Protein AF-A0A7J7PAQ8-F1 (afdb_monomer_lite)

Structure (mmCIF, N/CA/C/O backbone):
data_AF-A0A7J7PAQ8-F1
#
_entry.id   AF-A0A7J7PAQ8-F1
#
loop_
_atom_site.group_PDB
_atom_site.id
_atom_site.type_symbol
_atom_site.label_atom_id
_atom_site.label_alt_id
_atom_site.label_comp_id
_atom_site.label_asym_id
_atom_site.label_entity_id
_atom_site.label_seq_id
_atom_site.pdbx_PDB_ins_code
_atom_site.Cartn_x
_atom_site.Cartn_y
_atom_site.Cartn_z
_atom_site.occupancy
_atom_site.B_iso_or_equiv
_atom_site.auth_seq_id
_atom_site.auth_comp_id
_atom_site.auth_asym_id
_atom_site.auth_atom_id
_atom_site.pdbx_PDB_model_num
ATOM 1 N N . MET A 1 1 ? 8.375 5.918 -18.333 1.00 57.59 1 MET A N 1
ATOM 2 C CA . MET A 1 1 ? 9.743 5.580 -17.893 1.00 57.59 1 MET A CA 1
ATOM 3 C C . MET A 1 1 ? 9.857 4.271 -17.094 1.00 57.59 1 MET A C 1
ATOM 5 O O . MET A 1 1 ? 10.907 3.674 -17.212 1.00 57.59 1 MET A O 1
ATOM 9 N N . LEU A 1 2 ? 8.826 3.731 -16.410 1.00 53.22 2 LEU A N 1
ATOM 10 C CA . LEU A 1 2 ? 8.893 2.348 -15.859 1.00 53.22 2 LEU A CA 1
ATOM 11 C C . LEU A 1 2 ? 8.294 1.248 -16.753 1.00 53.22 2 LEU A C 1
ATOM 13 O O . LEU A 1 2 ? 8.806 0.138 -16.794 1.00 53.22 2 LEU A O 1
ATOM 17 N N . ARG A 1 3 ? 7.239 1.547 -17.518 1.00 46.56 3 ARG A N 1
ATOM 18 C CA . ARG A 1 3 ? 6.524 0.540 -18.331 1.00 46.56 3 ARG A CA 1
ATOM 19 C C . ARG A 1 3 ? 7.367 -0.085 -19.457 1.00 46.56 3 ARG A C 1
ATOM 21 O O . ARG A 1 3 ? 7.065 -1.185 -19.902 1.00 46.56 3 ARG A O 1
ATOM 28 N N . ALA A 1 4 ? 8.398 0.626 -19.913 1.00 48.25 4 ALA A N 1
ATOM 29 C CA . ALA A 1 4 ? 9.326 0.138 -20.931 1.00 48.25 4 ALA A CA 1
ATOM 30 C C . ALA A 1 4 ? 10.454 -0.729 -20.345 1.00 48.25 4 ALA A C 1
ATOM 32 O O . ALA A 1 4 ? 10.986 -1.558 -21.067 1.00 48.25 4 ALA A O 1
ATOM 33 N N . ALA A 1 5 ? 10.794 -0.556 -19.060 1.00 52.16 5 ALA A N 1
ATOM 34 C CA . ALA A 1 5 ? 11.877 -1.297 -18.418 1.00 52.16 5 ALA A CA 1
ATOM 35 C C . ALA A 1 5 ? 11.476 -2.754 -18.151 1.00 52.16 5 ALA A C 1
ATOM 37 O O . ALA A 1 5 ? 12.192 -3.637 -18.585 1.00 52.16 5 ALA A O 1
ATOM 38 N N . VAL A 1 6 ? 10.264 -2.978 -17.621 1.00 55.66 6 VAL A N 1
ATOM 39 C CA . VAL A 1 6 ? 9.679 -4.303 -17.288 1.00 55.66 6 VAL A CA 1
ATOM 40 C C . VAL A 1 6 ? 9.550 -5.266 -18.493 1.00 55.66 6 VAL A C 1
ATOM 42 O O . VAL A 1 6 ? 9.126 -6.407 -18.344 1.00 55.66 6 VAL A O 1
ATOM 45 N N . ASN A 1 7 ? 9.846 -4.805 -19.713 1.00 55.06 7 ASN A N 1
ATOM 46 C CA . ASN A 1 7 ? 9.792 -5.617 -20.931 1.00 55.06 7 ASN A CA 1
ATOM 47 C C . ASN A 1 7 ? 11.143 -5.673 -21.683 1.00 55.06 7 ASN A C 1
ATOM 49 O O . ASN A 1 7 ? 11.175 -6.183 -22.803 1.00 55.06 7 ASN A O 1
ATOM 53 N N . ASP A 1 8 ? 12.244 -5.139 -21.130 1.00 55.69 8 ASP A N 1
ATOM 54 C CA . ASP A 1 8 ? 13.580 -5.213 -21.751 1.00 55.69 8 ASP A CA 1
ATOM 55 C C . ASP A 1 8 ? 14.284 -6.511 -21.308 1.00 55.69 8 ASP A C 1
ATOM 57 O O . ASP A 1 8 ? 14.456 -6.719 -20.117 1.00 55.69 8 ASP A O 1
ATOM 61 N N . PRO A 1 9 ? 14.757 -7.385 -22.213 1.00 51.34 9 PRO A N 1
ATOM 62 C CA . PRO A 1 9 ? 15.444 -8.638 -21.867 1.00 51.34 9 PRO A CA 1
ATOM 63 C C . PRO A 1 9 ? 16.790 -8.475 -21.126 1.00 51.34 9 PRO A C 1
ATOM 65 O O . PRO A 1 9 ? 17.402 -9.473 -20.751 1.00 51.34 9 PRO A O 1
ATOM 68 N N . ARG A 1 10 ? 17.260 -7.244 -20.889 1.00 58.47 10 ARG A N 1
ATOM 69 C CA . ARG A 1 10 ? 18.386 -6.911 -19.991 1.00 58.47 10 ARG A CA 1
ATOM 70 C C . ARG A 1 10 ? 17.908 -6.495 -18.587 1.00 58.47 10 ARG A C 1
ATOM 72 O O . ARG A 1 10 ? 18.618 -5.774 -17.889 1.00 58.47 10 ARG A O 1
ATOM 79 N N . ASP A 1 11 ? 16.690 -6.898 -18.222 1.00 60.09 11 ASP A N 1
ATOM 80 C CA . ASP A 1 11 ? 15.841 -6.274 -17.206 1.00 60.09 11 ASP A CA 1
ATOM 81 C C . ASP A 1 11 ? 16.478 -6.176 -15.810 1.00 60.09 11 ASP A C 1
ATOM 83 O O . ASP A 1 11 ? 16.503 -7.129 -15.029 1.00 60.09 11 ASP A O 1
ATOM 87 N N . LEU A 1 12 ? 16.927 -4.975 -15.447 1.00 59.22 12 LEU A N 1
ATOM 88 C CA . LEU A 1 12 ? 17.263 -4.631 -14.061 1.00 59.22 12 LEU A CA 1
ATOM 89 C C . LEU A 1 12 ? 16.012 -4.581 -13.155 1.00 59.22 12 LEU A C 1
ATOM 91 O O . LEU A 1 12 ? 16.151 -4.439 -11.941 1.00 59.22 12 LEU A O 1
ATOM 95 N N . PHE A 1 13 ? 14.806 -4.701 -13.726 1.00 67.56 13 PHE A N 1
ATOM 96 C CA . PHE A 1 13 ? 13.517 -4.632 -13.037 1.00 67.56 13 PHE A CA 1
ATOM 97 C C . PHE A 1 13 ? 12.640 -5.871 -13.279 1.00 67.56 13 PHE A C 1
ATOM 99 O O . PHE A 1 13 ? 11.422 -5.808 -13.088 1.00 67.56 13 PHE A O 1
ATOM 106 N N . ALA A 1 14 ? 13.233 -7.010 -13.6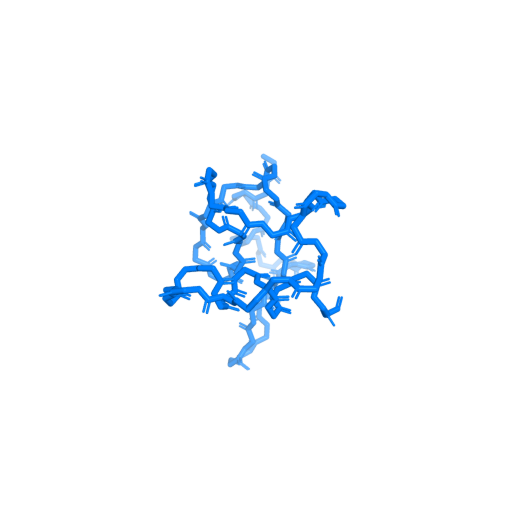60 1.00 77.75 14 ALA A N 1
ATOM 107 C CA . ALA A 1 14 ? 12.505 -8.274 -13.687 1.00 77.75 14 ALA A CA 1
ATOM 108 C C . ALA A 1 14 ? 12.031 -8.627 -12.271 1.00 77.75 14 ALA A C 1
ATOM 110 O O . ALA A 1 14 ? 12.830 -8.841 -11.356 1.00 77.75 14 ALA A O 1
ATOM 111 N N . ILE A 1 15 ? 10.714 -8.720 -12.104 1.00 78.00 15 ILE A N 1
ATOM 112 C CA . ILE A 1 15 ? 10.093 -9.098 -10.838 1.00 78.00 15 ILE A CA 1
ATOM 113 C C . ILE A 1 15 ? 10.445 -10.565 -10.553 1.00 78.00 15 ILE A C 1
ATOM 115 O O . ILE A 1 15 ? 10.081 -11.437 -11.350 1.00 78.00 15 ILE A O 1
ATOM 119 N N . PRO A 1 16 ? 11.126 -10.881 -9.436 1.00 82.69 16 PRO A N 1
ATOM 120 C CA . PRO A 1 16 ? 11.419 -12.265 -9.093 1.00 82.69 16 PRO A CA 1
ATOM 121 C C . PRO A 1 16 ? 10.130 -13.076 -8.941 1.00 82.69 16 PRO A C 1
ATOM 123 O O . PRO A 1 16 ? 9.125 -12.570 -8.440 1.00 82.69 16 PRO A O 1
ATOM 126 N N . ALA A 1 17 ? 10.165 -14.351 -9.332 1.00 84.06 17 ALA A N 1
ATOM 127 C CA . ALA A 1 17 ? 8.999 -15.224 -9.244 1.00 84.06 17 ALA A CA 1
ATOM 128 C C . ALA A 1 17 ? 8.414 -15.239 -7.818 1.00 84.06 17 ALA A C 1
ATOM 130 O O . ALA A 1 17 ? 9.133 -15.447 -6.839 1.00 84.06 17 ALA A O 1
ATOM 131 N N . GLY A 1 18 ? 7.106 -14.994 -7.711 1.00 86.69 18 GLY A N 1
ATOM 132 C CA . GLY A 1 18 ? 6.393 -14.941 -6.431 1.00 86.69 18 GLY A CA 1
ATOM 133 C C . GLY A 1 18 ? 6.634 -13.674 -5.600 1.00 86.69 18 GLY A C 1
ATOM 134 O O . GLY A 1 18 ? 6.226 -13.638 -4.442 1.00 86.69 18 GLY A O 1
ATOM 135 N N . LYS A 1 19 ? 7.291 -12.646 -6.152 1.00 86.50 19 LYS A N 1
ATOM 136 C CA . LYS A 1 19 ? 7.510 -11.357 -5.483 1.00 86.50 19 LYS A CA 1
ATOM 137 C C . LYS A 1 19 ? 6.783 -10.219 -6.193 1.00 86.50 19 LYS A C 1
ATOM 139 O O . LYS A 1 19 ? 6.313 -10.360 -7.315 1.00 86.50 19 LYS A O 1
ATOM 144 N N . PHE A 1 20 ? 6.721 -9.084 -5.508 1.00 87.12 20 PHE A N 1
ATOM 145 C CA . PHE A 1 20 ? 6.215 -7.820 -6.024 1.00 87.12 20 PHE A CA 1
ATOM 146 C C . PHE A 1 20 ? 7.171 -6.705 -5.616 1.00 87.12 20 PHE A C 1
ATOM 148 O O . PHE A 1 20 ? 7.812 -6.789 -4.565 1.00 87.12 20 PHE A O 1
ATOM 155 N N . TYR A 1 21 ? 7.249 -5.655 -6.424 1.00 86.81 21 TYR A N 1
ATOM 156 C CA . TYR A 1 21 ? 7.884 -4.413 -6.010 1.00 86.81 21 TYR A CA 1
ATOM 157 C C . TYR A 1 21 ? 6.919 -3.580 -5.175 1.00 86.81 21 TYR A C 1
ATOM 159 O O . TYR A 1 21 ? 5.730 -3.493 -5.480 1.00 86.81 21 TYR A O 1
ATOM 167 N N . LEU A 1 22 ? 7.441 -2.937 -4.135 1.00 87.88 22 LEU A N 1
ATOM 168 C CA . LEU A 1 22 ? 6.689 -1.963 -3.358 1.00 87.88 22 LEU A CA 1
ATOM 169 C C . LEU A 1 22 ? 6.792 -0.602 -4.054 1.00 87.88 22 LEU A C 1
ATOM 171 O O . LEU A 1 22 ? 7.888 -0.076 -4.240 1.00 87.88 22 LEU A O 1
ATOM 175 N N . GLY A 1 23 ? 5.660 -0.061 -4.490 1.00 85.56 23 GLY A N 1
ATOM 176 C CA . GLY A 1 23 ? 5.566 1.264 -5.090 1.00 85.56 23 GLY A CA 1
ATOM 177 C C . GLY A 1 23 ? 4.973 2.275 -4.115 1.00 85.56 23 GLY A C 1
ATOM 178 O O . GLY A 1 23 ? 4.153 1.931 -3.268 1.00 85.56 23 GLY A O 1
ATOM 179 N N . ASP A 1 24 ? 5.367 3.536 -4.255 1.00 83.06 24 ASP A N 1
ATOM 180 C CA . ASP A 1 24 ? 4.749 4.652 -3.533 1.00 83.06 24 ASP A CA 1
ATOM 181 C C . ASP A 1 24 ? 3.524 5.202 -4.299 1.00 83.06 24 ASP A C 1
ATOM 183 O O . ASP A 1 24 ? 3.311 4.884 -5.471 1.00 83.06 24 ASP A O 1
ATOM 187 N N . VAL A 1 25 ? 2.719 6.062 -3.672 1.00 77.50 25 VAL A N 1
ATOM 188 C CA . VAL A 1 25 ? 1.476 6.651 -4.206 1.00 77.50 25 VAL A CA 1
ATOM 189 C C . VAL A 1 25 ? 1.650 7.360 -5.563 1.00 77.50 25 VAL A C 1
ATOM 191 O O . VAL A 1 25 ? 0.701 7.457 -6.355 1.00 77.50 25 VAL A O 1
ATOM 194 N N . GLY A 1 26 ? 2.872 7.818 -5.859 1.00 80.56 26 GLY A N 1
ATOM 195 C CA . GLY A 1 26 ? 3.258 8.429 -7.133 1.00 80.56 26 GLY A CA 1
ATOM 196 C C . GLY A 1 26 ? 3.353 7.452 -8.311 1.00 80.56 26 GLY A C 1
ATOM 197 O O . GLY A 1 26 ? 3.355 7.885 -9.464 1.00 80.56 26 GLY A O 1
ATOM 198 N N . PHE A 1 27 ? 3.388 6.143 -8.057 1.00 80.19 27 PHE A N 1
ATOM 199 C CA . PHE A 1 27 ? 3.469 5.129 -9.103 1.00 80.19 27 PHE A CA 1
ATOM 200 C C . PHE A 1 27 ? 2.085 4.752 -9.632 1.00 80.19 27 PHE A C 1
ATOM 202 O O . PHE A 1 27 ? 1.061 4.834 -8.948 1.00 80.19 27 PHE A O 1
ATOM 209 N N . ALA A 1 28 ? 2.052 4.347 -10.900 1.00 78.19 28 ALA A N 1
ATOM 210 C CA . ALA A 1 28 ? 0.870 3.722 -11.468 1.00 78.19 28 ALA A CA 1
ATOM 211 C C . ALA A 1 28 ? 0.727 2.311 -10.889 1.00 78.19 28 ALA A C 1
ATOM 213 O O . ALA A 1 28 ? 1.716 1.585 -10.790 1.00 78.19 28 ALA A O 1
ATOM 214 N N . ASN A 1 29 ? -0.502 1.912 -10.562 1.00 77.00 29 ASN A N 1
ATOM 215 C CA . ASN A 1 29 ? -0.789 0.526 -10.225 1.00 77.00 29 ASN A CA 1
ATOM 216 C C . ASN A 1 29 ? -0.645 -0.319 -11.502 1.00 77.00 29 ASN A C 1
ATOM 218 O O . ASN A 1 29 ? -1.475 -0.236 -12.409 1.00 77.00 29 ASN A O 1
ATOM 222 N N . VAL A 1 30 ? 0.461 -1.048 -11.608 1.00 82.56 30 VAL A N 1
ATOM 223 C CA . VAL A 1 30 ? 0.811 -1.899 -12.750 1.00 82.56 30 VAL A CA 1
ATOM 224 C C . VAL A 1 30 ? 1.138 -3.296 -12.241 1.00 82.56 30 VAL A C 1
ATOM 226 O O . VAL A 1 30 ? 1.524 -3.468 -11.086 1.00 82.56 30 VAL A O 1
ATOM 229 N N . LEU A 1 31 ? 0.979 -4.302 -13.104 1.00 80.31 31 LEU A N 1
ATOM 230 C CA . LEU A 1 31 ? 1.252 -5.693 -12.748 1.00 80.31 31 LEU A CA 1
ATOM 231 C C . LEU A 1 31 ? 2.659 -5.829 -12.146 1.00 80.31 31 LEU A C 1
ATOM 233 O O . LEU A 1 31 ? 3.628 -5.327 -12.714 1.00 80.31 31 LEU A O 1
ATOM 237 N N . GLY A 1 32 ? 2.746 -6.501 -10.997 1.00 83.44 32 GLY A N 1
ATOM 238 C CA . GLY A 1 32 ? 4.008 -6.715 -10.292 1.00 83.44 32 GLY A CA 1
ATOM 239 C C . GLY A 1 32 ? 4.402 -5.635 -9.289 1.00 83.44 32 GLY A C 1
ATOM 240 O O . GLY A 1 32 ? 5.418 -5.791 -8.618 1.00 83.44 32 GLY A O 1
ATOM 241 N N . PHE A 1 33 ? 3.597 -4.581 -9.147 1.00 86.62 33 PHE A N 1
ATOM 242 C CA . PHE A 1 33 ? 3.775 -3.558 -8.125 1.00 86.62 33 PHE A CA 1
ATOM 243 C C . PHE A 1 33 ? 2.606 -3.579 -7.143 1.00 86.62 33 PHE A C 1
ATOM 245 O O . PHE A 1 33 ? 1.444 -3.617 -7.541 1.00 86.62 33 PHE A O 1
ATOM 252 N N . LEU A 1 34 ? 2.922 -3.522 -5.855 1.00 89.19 34 LEU A N 1
ATOM 253 C CA . LEU A 1 34 ? 1.965 -3.238 -4.794 1.00 89.19 34 LEU A CA 1
ATOM 254 C C . LEU A 1 34 ? 2.051 -1.746 -4.503 1.00 89.19 34 LEU A C 1
ATOM 256 O O . LEU A 1 34 ? 3.119 -1.252 -4.156 1.00 89.19 34 LEU A O 1
ATOM 260 N N . VAL A 1 35 ? 0.950 -1.025 -4.707 1.00 90.44 35 VAL A N 1
ATOM 261 C CA . VAL A 1 35 ? 0.872 0.431 -4.539 1.00 90.44 35 VAL A CA 1
ATOM 262 C C . VAL A 1 35 ? -0.251 0.750 -3.546 1.00 90.44 35 VAL A C 1
ATOM 264 O O . VAL A 1 35 ? -1.314 0.130 -3.632 1.00 90.44 35 VAL A O 1
ATOM 267 N N . PRO A 1 36 ? -0.060 1.738 -2.655 1.00 90.50 36 PRO A N 1
ATOM 268 C CA . PRO A 1 36 ? -1.095 2.319 -1.813 1.00 90.50 36 PRO A CA 1
ATOM 269 C C . PRO A 1 36 ? -2.433 2.544 -2.518 1.00 90.50 36 PRO A C 1
ATOM 271 O O . PRO A 1 36 ? -2.484 3.136 -3.602 1.00 90.50 36 PRO A O 1
ATOM 274 N N . TYR A 1 37 ? -3.544 2.212 -1.856 1.00 89.25 37 TYR A N 1
ATOM 275 C CA . TYR A 1 37 ? -4.845 2.729 -2.273 1.00 89.25 37 TYR A CA 1
ATOM 276 C C . TYR A 1 37 ? -4.872 4.248 -2.098 1.00 89.25 37 TYR A C 1
ATOM 278 O O . TYR A 1 37 ? -4.746 4.768 -0.987 1.00 89.25 37 TYR A O 1
ATOM 286 N N . ARG A 1 38 ? -5.074 4.960 -3.209 1.00 85.06 38 ARG A N 1
ATOM 287 C CA . ARG A 1 38 ? -5.189 6.422 -3.231 1.00 85.06 38 ARG A CA 1
ATOM 288 C C . ARG A 1 38 ? -6.446 6.887 -2.502 1.00 85.06 38 ARG A C 1
ATOM 290 O O . ARG A 1 38 ? -7.500 6.269 -2.625 1.00 85.06 38 ARG A O 1
ATOM 297 N N . GLY A 1 39 ? -6.333 8.002 -1.782 1.00 84.62 39 GLY A N 1
ATOM 298 C CA . GLY A 1 39 ? -7.452 8.598 -1.042 1.00 84.62 39 GLY A CA 1
ATOM 299 C C . GLY A 1 39 ? -7.917 7.775 0.163 1.00 84.62 39 GLY A C 1
ATOM 300 O O . GLY A 1 39 ? -8.951 8.081 0.746 1.00 84.62 39 GLY A O 1
ATOM 301 N N . VAL A 1 40 ? -7.169 6.737 0.539 1.00 85.69 40 VAL A N 1
ATOM 302 C CA . VAL A 1 40 ? -7.425 5.932 1.731 1.00 85.69 40 VAL A CA 1
ATOM 303 C C . VAL A 1 40 ? -6.423 6.346 2.807 1.00 85.69 40 VAL A C 1
ATOM 305 O O . VAL A 1 40 ? -5.239 6.528 2.536 1.00 85.69 40 VAL A O 1
ATOM 308 N N . ARG A 1 41 ? -6.929 6.544 4.024 1.00 76.38 41 ARG A N 1
ATOM 309 C CA . ARG A 1 41 ? -6.209 7.064 5.197 1.00 76.38 41 ARG A CA 1
ATOM 310 C C . ARG A 1 41 ? -5.142 6.085 5.678 1.00 76.38 41 ARG A C 1
ATOM 312 O O . ARG A 1 41 ? -5.460 4.905 5.747 1.00 76.38 41 ARG A O 1
ATOM 319 N N . TYR A 1 42 ? -3.937 6.572 6.011 1.00 75.31 42 TYR A N 1
ATOM 320 C CA . TYR A 1 42 ? -2.917 5.869 6.828 1.00 75.31 42 TYR A CA 1
ATOM 321 C C . TYR A 1 42 ? -1.542 6.569 6.908 1.00 75.31 42 TYR A C 1
ATOM 323 O O . TYR A 1 42 ? -0.750 6.236 7.779 1.00 75.31 42 TYR A O 1
ATOM 331 N N . HIS A 1 43 ? -1.236 7.531 6.030 1.00 66.12 43 HIS A N 1
ATOM 332 C CA . HIS A 1 43 ? 0.086 8.190 6.000 1.00 66.12 43 HIS A CA 1
ATOM 333 C C . HIS A 1 43 ? 0.219 9.415 6.912 1.00 66.12 43 HIS A C 1
ATOM 335 O O . HIS A 1 43 ? 1.316 9.921 7.141 1.00 66.12 43 HIS A O 1
ATOM 341 N N . LEU A 1 44 ? -0.906 9.977 7.346 1.00 68.94 44 LEU A N 1
ATOM 342 C CA . LEU A 1 44 ? -0.924 11.256 8.037 1.00 68.94 44 LEU A CA 1
ATOM 343 C C . LEU A 1 44 ? -0.846 11.018 9.547 1.00 68.94 44 LEU A C 1
ATOM 345 O O . LEU A 1 44 ? -1.596 10.203 10.079 1.00 68.94 44 LEU A O 1
ATOM 349 N N . LYS A 1 45 ? 0.017 11.769 10.247 1.00 67.00 45 LYS A N 1
ATOM 350 C CA . LYS A 1 45 ? 0.142 11.742 11.723 1.00 67.00 45 LYS A CA 1
ATOM 351 C C . LYS A 1 45 ? -1.200 11.889 12.455 1.00 67.00 45 LYS A C 1
ATOM 353 O O . LYS A 1 45 ? -1.357 11.392 13.559 1.00 67.00 45 LYS A O 1
ATOM 358 N N . GLU A 1 46 ? -2.186 12.534 11.836 1.00 68.88 46 GLU A N 1
ATOM 359 C CA . GLU A 1 46 ? -3.574 12.642 12.326 1.00 68.88 46 GLU A CA 1
ATOM 360 C C . GLU A 1 46 ? -4.348 11.309 12.380 1.00 68.88 46 GLU A C 1
ATOM 362 O O . GLU A 1 46 ? -5.488 11.261 12.855 1.00 68.88 46 GLU A O 1
ATOM 367 N N . HIS A 1 47 ? -3.772 10.223 11.873 1.00 68.94 47 HIS A N 1
ATOM 368 C CA . HIS A 1 47 ? -4.332 8.875 11.925 1.00 68.94 47 HIS A CA 1
ATOM 369 C C . HIS A 1 47 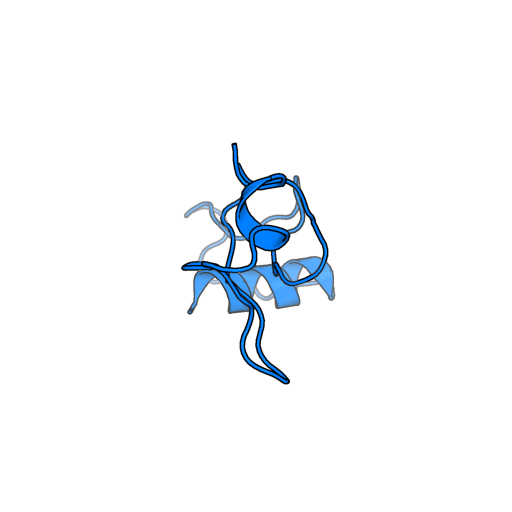? -3.500 7.915 12.776 1.00 68.94 47 HIS A C 1
ATOM 371 O O . HIS A 1 47 ? -3.853 6.740 12.872 1.00 68.94 47 HIS A O 1
ATOM 377 N N . ASP A 1 48 ? -2.443 8.410 13.420 1.00 70.38 48 ASP A N 1
ATOM 378 C CA . ASP A 1 48 ? -1.616 7.607 14.310 1.00 70.38 48 ASP A CA 1
ATOM 379 C C . ASP A 1 48 ? -2.442 7.099 15.507 1.00 70.38 48 ASP A C 1
ATOM 381 O O . ASP A 1 48 ? -3.289 7.812 16.055 1.00 70.38 48 ASP A O 1
ATOM 385 N N . GLY A 1 49 ? -2.262 5.827 15.863 1.00 73.62 49 GLY A N 1
ATOM 386 C CA . GLY A 1 49 ? -3.036 5.147 16.908 1.00 73.62 49 GLY A CA 1
ATOM 387 C C . GLY A 1 49 ? -4.491 4.788 16.559 1.00 73.62 49 GLY A C 1
ATOM 388 O O . GLY A 1 49 ? -5.202 4.272 17.423 1.00 73.62 49 GLY A O 1
ATOM 389 N N . ARG A 1 50 ? -4.965 5.022 15.325 1.00 79.81 50 ARG A N 1
ATOM 390 C CA . ARG A 1 50 ? -6.302 4.578 14.888 1.00 79.81 50 ARG A CA 1
ATOM 391 C C . ARG A 1 50 ? -6.236 3.215 14.207 1.00 79.81 50 ARG A C 1
ATOM 393 O O . ARG A 1 50 ? -5.467 3.014 13.273 1.00 79.81 50 ARG A O 1
ATOM 400 N N . THR A 1 51 ? -7.087 2.290 14.642 1.00 84.62 51 THR A N 1
ATOM 401 C CA . THR A 1 51 ? -7.205 0.965 14.024 1.00 84.62 51 THR A CA 1
ATOM 402 C C . THR A 1 51 ? -7.833 1.072 12.627 1.00 84.62 51 THR A C 1
ATOM 404 O O . THR A 1 51 ? -8.848 1.762 12.482 1.00 84.62 51 THR A O 1
ATOM 407 N N . PRO A 1 52 ? -7.282 0.386 11.607 1.00 88.00 52 PRO A N 1
ATOM 408 C CA . PRO A 1 52 ? -7.908 0.283 10.294 1.00 88.00 52 PRO A CA 1
ATOM 409 C C . PRO A 1 52 ? -9.345 -0.237 10.382 1.00 88.00 52 PRO A C 1
ATOM 411 O O . PRO A 1 52 ? -9.622 -1.208 11.083 1.00 88.00 52 PRO A O 1
ATOM 414 N N . THR A 1 53 ? -10.259 0.398 9.652 1.00 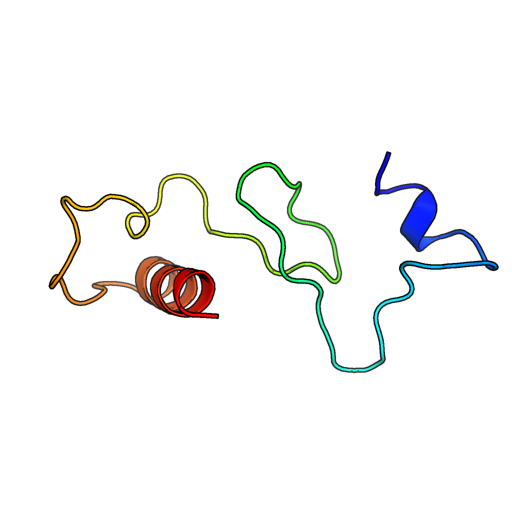90.88 53 THR A N 1
ATOM 415 C CA . THR A 1 53 ? -11.697 0.070 9.684 1.00 90.88 53 THR A CA 1
ATOM 416 C C . THR A 1 53 ? -12.156 -0.768 8.497 1.00 90.88 53 THR A C 1
ATOM 418 O O . THR A 1 53 ? -13.261 -1.304 8.504 1.00 90.88 53 THR A O 1
ATOM 421 N N . ASN A 1 54 ? -11.325 -0.873 7.460 1.00 90.06 54 ASN A N 1
ATOM 422 C CA . ASN A 1 54 ? -11.619 -1.636 6.256 1.00 90.06 54 ASN A CA 1
ATOM 423 C C . ASN A 1 54 ? -10.345 -2.242 5.659 1.00 90.06 54 ASN A C 1
ATOM 425 O O . ASN A 1 54 ? -9.228 -1.854 5.997 1.00 90.06 54 ASN A O 1
ATOM 429 N N . GLU A 1 55 ? -10.529 -3.175 4.730 1.00 92.06 55 GLU A N 1
ATOM 430 C CA . GLU A 1 55 ? -9.441 -3.918 4.089 1.00 92.06 55 GLU A CA 1
ATOM 431 C C . GLU A 1 55 ? -8.440 -3.013 3.361 1.00 92.06 55 GLU A C 1
ATOM 433 O O . GLU A 1 55 ? -7.243 -3.290 3.370 1.00 92.06 55 GLU A O 1
ATOM 438 N N . LYS A 1 56 ? -8.898 -1.901 2.766 1.00 90.69 56 LYS A N 1
ATOM 439 C CA . LYS A 1 56 ? -8.008 -0.955 2.079 1.00 90.69 56 LYS A CA 1
ATOM 440 C C . LYS A 1 56 ? -7.142 -0.196 3.070 1.00 90.69 56 LYS A C 1
ATOM 442 O O . LYS A 1 56 ? -5.957 -0.044 2.812 1.00 90.69 56 LYS A O 1
ATOM 447 N N . GLU A 1 57 ? -7.718 0.259 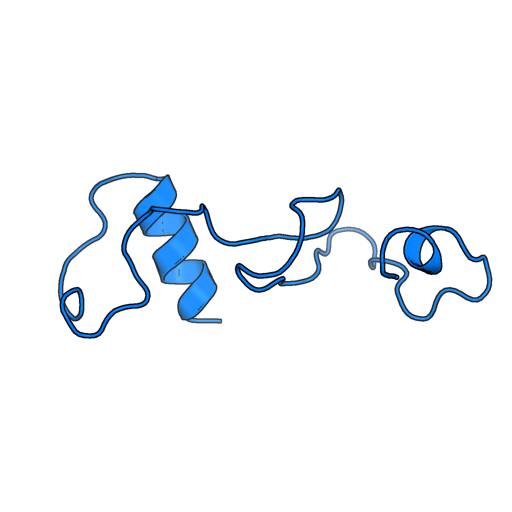4.183 1.00 90.88 57 GLU A N 1
ATOM 448 C CA . GLU A 1 57 ? -6.974 0.891 5.280 1.00 90.88 57 GLU A CA 1
ATOM 449 C C . GLU A 1 57 ? -5.986 -0.088 5.913 1.00 90.88 57 GLU A C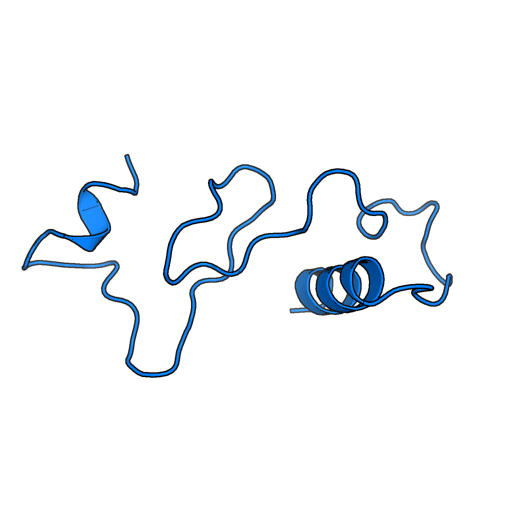 1
ATOM 451 O O . GLU A 1 57 ? -4.872 0.311 6.229 1.00 90.88 57 GLU A O 1
ATOM 456 N N . LEU A 1 58 ? -6.361 -1.362 6.058 1.00 90.69 58 LEU A N 1
ATOM 457 C CA . LEU A 1 58 ? -5.492 -2.393 6.623 1.00 90.69 58 LEU A CA 1
ATOM 458 C C . LEU A 1 58 ? -4.309 -2.694 5.700 1.00 90.69 58 LEU A C 1
ATOM 460 O O . LEU A 1 58 ? -3.164 -2.690 6.148 1.00 90.69 58 LEU A O 1
ATOM 464 N N . PHE A 1 59 ? -4.577 -2.905 4.407 1.00 90.50 59 PHE A N 1
ATOM 465 C CA . PHE A 1 59 ? -3.537 -3.093 3.394 1.00 90.50 59 PHE A CA 1
ATOM 466 C C . PHE A 1 59 ? -2.553 -1.927 3.408 1.00 90.50 59 PHE A C 1
ATOM 468 O O . PHE A 1 59 ? -1.347 -2.118 3.511 1.00 90.50 59 PHE A O 1
ATOM 475 N N . ASN A 1 60 ? -3.093 -0.717 3.356 1.00 88.88 60 ASN A N 1
ATOM 476 C CA . ASN A 1 60 ? -2.339 0.512 3.400 1.00 88.88 60 ASN A CA 1
ATOM 477 C C . ASN A 1 60 ? -1.494 0.623 4.686 1.00 88.88 60 ASN A C 1
ATOM 479 O O . ASN A 1 60 ? -0.285 0.809 4.620 1.00 88.88 60 ASN A O 1
ATOM 483 N N . TYR A 1 61 ? -2.081 0.420 5.864 1.00 86.94 61 TYR A N 1
ATOM 484 C CA . TYR A 1 61 ? -1.356 0.443 7.137 1.00 86.94 61 TYR A CA 1
ATOM 485 C C . TYR A 1 61 ? -0.139 -0.499 7.146 1.00 86.94 61 TYR A C 1
ATOM 487 O O . TYR A 1 61 ? 0.965 -0.088 7.512 1.00 86.94 61 TYR A O 1
ATOM 495 N N . HIS A 1 62 ? -0.314 -1.736 6.671 1.00 87.00 62 HIS A N 1
ATOM 496 C CA . HIS A 1 62 ? 0.797 -2.670 6.508 1.00 87.00 62 HIS A CA 1
ATOM 497 C C . HIS A 1 62 ? 1.801 -2.203 5.454 1.00 87.00 62 HIS A C 1
ATOM 499 O O . HIS A 1 62 ? 2.995 -2.280 5.708 1.00 87.00 62 HIS A O 1
ATOM 505 N N . HIS A 1 63 ? 1.340 -1.661 4.324 1.00 87.31 63 HIS A N 1
ATOM 506 C CA . HIS A 1 63 ? 2.193 -1.110 3.269 1.00 87.31 63 HIS A CA 1
ATOM 507 C C . HIS A 1 63 ? 3.131 -0.010 3.786 1.00 87.31 63 HIS A C 1
ATOM 509 O O . HIS A 1 63 ? 4.292 0.026 3.398 1.00 87.31 63 HIS A O 1
ATOM 515 N N . SER A 1 64 ? 2.659 0.867 4.679 1.00 80.75 64 SER A N 1
ATOM 516 C CA . SER A 1 64 ? 3.499 1.903 5.307 1.00 80.75 64 SER A CA 1
ATOM 517 C C . SER A 1 64 ? 4.416 1.396 6.421 1.00 80.75 64 SER A C 1
ATOM 519 O O . SER A 1 64 ? 5.289 2.144 6.848 1.00 80.75 64 SER A O 1
ATOM 521 N N . SER A 1 65 ? 4.211 0.174 6.909 1.00 78.56 65 SER A N 1
ATOM 522 C CA . SER A 1 65 ? 5.010 -0.418 7.991 1.00 78.56 65 SER A CA 1
ATOM 523 C C . SER A 1 65 ? 6.164 -1.298 7.482 1.00 78.56 65 SER A C 1
ATOM 525 O O . SER A 1 65 ? 6.808 -1.960 8.296 1.00 78.56 65 SER A O 1
ATOM 527 N N . LEU A 1 66 ? 6.381 -1.355 6.161 1.00 74.88 66 LEU A N 1
ATOM 528 C CA . LEU A 1 66 ? 7.392 -2.182 5.487 1.00 74.88 66 LEU A CA 1
ATOM 529 C C . LEU A 1 66 ? 8.712 -1.449 5.231 1.00 74.88 66 LEU A C 1
ATOM 531 O O . LEU A 1 66 ? 8.685 -0.217 5.014 1.00 74.88 66 LEU A O 1
#

Secondary structure (DSSP, 8-state):
--TTGGG-TT-TTPPPTT--EE--TTS---TTEE---TT-S-SSGGGTTPPP-SHHHHHHHHHHT-

Foldseek 3Di:
DPVVLCPDPVRPPPQPPPAADEDEQPDDPDPRYDYQDPPADDPDPVCPPPDDPDPSNVSNNVSVVD

Radius of gyration: 14.38 Å; chains: 1; bounding box: 30×28×39 Å

Organism: 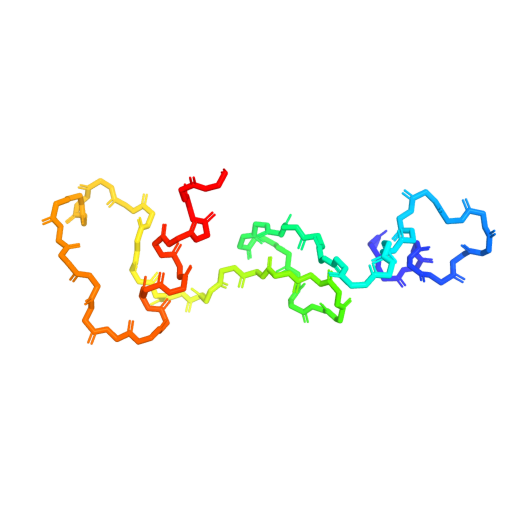NCBI:txid39325

Sequence (66 aa):
MLRAAVNDPRDLFAIPAGKFYLGDVGFANVLGFLVPYRGVRYHLKEHDGRTPTNEKELFNYHHSSL

pLDDT: mean 77.21, std 12.68, range [46.56, 92.06]